Protein AF-A0A7M3MM07-F1 (afdb_monomer)

Secondary structure (DSSP, 8-state):
-TT-SS--HHHHIIIIIIIHHHHHHTT-----PPP-TT-HHHHHHHHHHHHHHHTTPPPP--SSS-PPPSS--TTTTPPTTPPPPPP-SSS---PPPP-

Sequence (99 aa):
PIGFISDHMEVIYDLDVEAVDTAKGLELPFGRAATVGTDPRFVAMIRELVLERAADAPARSLGTRGPNHDACPIDCCFTPGQELREVVAAAPAQRRPSA

Mean predicted aligned error: 7.71 Å

Foldseek 3Di:
DVVDQADDDVNCCVQVPVVVVVCVVVVHDDDDDHHNHVPVVVVVVVVVVVVCVVVVHQDDDDDDPGDDDPAAAQCRPDDPPDDRDDGPDPDDHDHPPDD

Radius of gyration: 19.36 Å; Cα contacts (8 Å, |Δi|>4): 64; chains: 1; bounding box: 40×31×50 Å

pLDDT: mean 86.46, std 13.38, range [52.44, 98.56]

Structure (mmCIF, N/CA/C/O backbone):
data_AF-A0A7M3MM07-F1
#
_entry.id   AF-A0A7M3MM07-F1
#
loop_
_atom_site.group_PDB
_atom_site.id
_atom_site.type_symbol
_atom_site.label_atom_id
_atom_site.label_alt_id
_atom_site.label_comp_id
_atom_site.label_asym_id
_atom_site.label_entity_id
_atom_site.label_seq_id
_atom_site.pdbx_PDB_ins_code
_atom_site.Cartn_x
_atom_site.Cartn_y
_atom_site.Cartn_z
_atom_site.occupancy
_atom_site.B_iso_or_equiv
_atom_site.auth_seq_id
_atom_site.auth_comp_id
_atom_site.auth_asym_id
_atom_site.auth_atom_id
_atom_site.pdbx_PDB_model_num
ATOM 1 N N . PRO A 1 1 ? -4.376 0.043 5.321 1.00 91.06 1 PRO A N 1
ATOM 2 C CA . PRO A 1 1 ? -3.032 -0.553 5.091 1.00 91.06 1 PRO A CA 1
ATOM 3 C C . PRO A 1 1 ? -2.618 -0.483 3.604 1.00 91.06 1 PRO A C 1
ATOM 5 O O . PRO A 1 1 ? -2.494 -1.501 2.941 1.00 91.06 1 PRO A O 1
ATOM 8 N N . ILE A 1 2 ? -2.417 0.726 3.058 1.00 88.94 2 ILE A N 1
ATOM 9 C CA . ILE A 1 2 ? -2.180 0.913 1.609 1.00 88.94 2 ILE A CA 1
ATOM 10 C C . ILE A 1 2 ? -0.834 0.348 1.117 1.00 88.94 2 ILE A C 1
ATOM 12 O O . ILE A 1 2 ? -0.706 0.007 -0.051 1.00 88.94 2 ILE A O 1
ATOM 16 N N . GLY A 1 3 ? 0.157 0.225 2.005 1.00 90.88 3 GLY A N 1
ATOM 17 C CA . GLY A 1 3 ? 1.481 -0.321 1.681 1.00 90.88 3 GLY A CA 1
ATOM 18 C C . GLY A 1 3 ? 1.562 -1.849 1.679 1.00 90.88 3 GLY A C 1
ATOM 19 O O . GLY A 1 3 ? 2.612 -2.389 1.351 1.00 90.88 3 GLY A O 1
ATOM 20 N N . PHE A 1 4 ? 0.480 -2.547 2.036 1.00 93.69 4 PHE A N 1
ATOM 21 C CA . PHE A 1 4 ? 0.469 -4.000 2.172 1.00 93.69 4 PHE A CA 1
ATOM 22 C C . PHE A 1 4 ? -0.688 -4.618 1.397 1.00 93.69 4 PHE A C 1
ATOM 24 O O . PHE A 1 4 ? -1.823 -4.147 1.452 1.00 93.69 4 PHE A O 1
ATOM 31 N N . ILE A 1 5 ? -0.394 -5.709 0.691 1.00 95.31 5 ILE A N 1
ATOM 32 C CA . ILE A 1 5 ? -1.384 -6.404 -0.137 1.00 95.31 5 ILE A CA 1
ATOM 33 C C . ILE A 1 5 ? -2.172 -7.465 0.635 1.00 95.31 5 ILE A C 1
ATOM 35 O O . ILE A 1 5 ? -3.272 -7.817 0.226 1.00 95.31 5 ILE A O 1
ATOM 39 N N . SER A 1 6 ? -1.639 -7.954 1.752 1.00 95.19 6 SER A N 1
ATOM 40 C CA . SER A 1 6 ? -2.219 -9.036 2.546 1.00 95.19 6 SER A CA 1
ATOM 41 C C . SER A 1 6 ? -2.151 -8.727 4.033 1.00 95.19 6 SER A C 1
ATOM 43 O O . SER A 1 6 ? -1.178 -8.136 4.511 1.00 95.19 6 SER A O 1
ATOM 45 N N . ASP A 1 7 ? -3.154 -9.192 4.772 1.00 95.25 7 ASP A N 1
ATOM 46 C CA . ASP A 1 7 ? -3.109 -9.217 6.227 1.00 95.25 7 ASP A CA 1
ATOM 47 C C . ASP A 1 7 ? -2.033 -10.228 6.658 1.00 95.25 7 ASP A C 1
ATOM 49 O O . ASP A 1 7 ? -1.989 -11.373 6.205 1.00 95.25 7 ASP A O 1
ATOM 53 N N . HIS A 1 8 ? -1.119 -9.769 7.500 1.00 93.81 8 HIS A N 1
ATOM 54 C CA . HIS A 1 8 ? -0.070 -10.568 8.123 1.00 93.81 8 HIS A CA 1
ATOM 55 C C . HIS A 1 8 ? 0.150 -10.035 9.536 1.00 93.81 8 HIS A C 1
ATOM 57 O O . HIS A 1 8 ? -0.480 -9.055 9.935 1.00 93.81 8 HIS A O 1
ATOM 63 N N . MET A 1 9 ? 1.017 -10.708 10.294 1.00 96.12 9 MET A N 1
ATOM 64 C CA . MET A 1 9 ? 1.167 -10.466 11.727 1.00 96.12 9 MET A CA 1
ATOM 65 C C . MET A 1 9 ? 1.381 -8.984 12.066 1.00 96.12 9 MET A C 1
ATOM 67 O O . MET A 1 9 ? 0.673 -8.485 12.928 1.00 96.12 9 MET A O 1
ATOM 71 N N . GLU A 1 10 ? 2.255 -8.276 11.343 1.00 93.31 10 GLU A N 1
ATOM 72 C CA . GLU A 1 10 ? 2.535 -6.848 11.577 1.00 93.31 10 GLU A CA 1
ATOM 73 C C . GLU A 1 10 ? 1.293 -5.979 11.333 1.00 93.31 10 GLU A C 1
ATOM 75 O O . GLU A 1 10 ? 0.872 -5.234 12.207 1.00 93.31 10 GLU A O 1
ATOM 80 N N . VAL A 1 11 ? 0.612 -6.146 10.192 1.00 94.38 11 VAL A N 1
ATOM 81 C CA . VAL A 1 11 ? -0.607 -5.374 9.881 1.00 94.38 11 VAL A CA 1
ATOM 82 C C . VAL A 1 11 ? -1.723 -5.613 10.896 1.00 94.38 11 VAL A C 1
ATOM 84 O O . VAL A 1 11 ? -2.403 -4.664 11.282 1.00 94.38 11 VAL A O 1
ATOM 87 N N . ILE A 1 12 ? -1.941 -6.866 11.302 1.00 95.81 12 ILE A N 1
ATOM 88 C CA . ILE A 1 12 ? -2.989 -7.209 12.270 1.00 95.81 12 ILE A CA 1
ATOM 89 C C . ILE A 1 12 ? -2.628 -6.672 13.651 1.00 95.81 12 ILE A C 1
ATOM 91 O O . ILE A 1 12 ? -3.479 -6.096 14.320 1.00 95.81 12 ILE A O 1
ATOM 95 N N . TYR A 1 13 ? -1.384 -6.842 14.088 1.00 96.81 13 TYR A N 1
ATOM 96 C CA . TYR A 1 13 ? -0.982 -6.392 15.411 1.00 96.81 13 TYR A CA 1
ATOM 97 C C . TYR A 1 13 ? -1.026 -4.861 15.514 1.00 96.81 13 TYR A C 1
ATOM 99 O O . TYR A 1 13 ? -1.736 -4.326 16.366 1.00 96.81 13 TYR A O 1
ATOM 107 N N . ASP A 1 14 ? -0.389 -4.154 14.581 1.00 96.44 14 ASP A N 1
ATOM 108 C CA . ASP A 1 14 ? -0.326 -2.691 14.603 1.00 96.44 14 ASP A CA 1
ATOM 109 C C . ASP A 1 14 ? -1.725 -2.059 14.504 1.00 96.44 14 ASP A C 1
ATOM 111 O O . ASP A 1 14 ? -2.023 -1.070 15.175 1.00 96.44 14 ASP A O 1
ATOM 115 N N . LEU A 1 15 ? -2.611 -2.613 13.661 1.00 96.62 15 LEU A N 1
ATOM 116 C CA . LEU A 1 15 ? -3.904 -1.985 13.369 1.00 96.62 15 LEU A CA 1
ATOM 117 C C . LEU A 1 15 ? -5.070 -2.542 14.181 1.00 96.62 15 LEU A C 1
ATOM 119 O O . LEU A 1 15 ? -5.905 -1.755 14.616 1.00 96.62 15 LEU A O 1
ATOM 123 N N . ASP A 1 16 ? -5.166 -3.859 14.353 1.00 96.69 16 ASP A N 1
ATOM 124 C CA . ASP A 1 16 ? -6.311 -4.503 15.010 1.00 96.69 16 ASP A CA 1
ATOM 125 C C . ASP A 1 16 ? -6.085 -4.718 16.520 1.00 96.69 16 ASP A C 1
ATOM 127 O O . ASP A 1 16 ? -7.047 -5.009 17.236 1.00 96.69 16 ASP A O 1
ATOM 131 N N . VAL A 1 17 ? -4.853 -4.528 17.018 1.00 97.12 17 VAL A N 1
ATOM 132 C CA . VAL A 1 17 ? -4.530 -4.531 18.455 1.00 97.12 17 VAL A CA 1
ATOM 133 C C . VAL A 1 17 ? -4.117 -3.133 18.914 1.00 97.12 17 VAL A C 1
ATOM 135 O O . VAL A 1 17 ? -4.893 -2.466 19.597 1.00 97.12 17 VAL A O 1
ATOM 138 N N . GLU A 1 18 ? -2.942 -2.644 18.510 1.00 98.25 18 GLU A N 1
ATOM 139 C CA . GLU A 1 18 ? -2.372 -1.416 19.089 1.00 98.25 18 GLU A CA 1
ATOM 140 C C . GLU A 1 18 ? -3.181 -0.158 18.745 1.00 98.25 18 GLU A C 1
ATOM 142 O O . GLU A 1 18 ? -3.541 0.624 19.635 1.00 98.25 18 GLU A O 1
ATOM 147 N N . ALA A 1 19 ? -3.515 0.044 17.467 1.00 97.56 19 ALA A N 1
ATOM 148 C CA . ALA A 1 19 ? -4.290 1.210 17.048 1.00 97.56 19 ALA A CA 1
ATOM 149 C C . ALA A 1 19 ? -5.731 1.174 17.582 1.00 97.56 19 ALA A C 1
ATOM 151 O O . ALA A 1 19 ? -6.255 2.212 17.994 1.00 97.56 19 ALA A O 1
ATOM 152 N N . VAL A 1 20 ? -6.358 -0.008 17.619 1.00 98.00 20 VAL A N 1
ATOM 153 C CA . VAL A 1 20 ? -7.702 -0.191 18.189 1.00 98.00 20 VAL A CA 1
ATOM 154 C C . VAL A 1 20 ? -7.713 0.155 19.675 1.00 98.00 20 VAL A C 1
ATOM 156 O O . VAL A 1 20 ? -8.584 0.907 20.118 1.00 98.00 20 VAL A O 1
ATOM 159 N N . ASP A 1 21 ? -6.763 -0.365 20.449 1.00 98.44 21 ASP A N 1
ATOM 160 C CA . ASP A 1 21 ? -6.723 -0.125 21.892 1.00 98.44 21 ASP A CA 1
ATOM 161 C C . ASP A 1 21 ? -6.375 1.333 22.213 1.00 98.44 21 ASP A C 1
ATOM 163 O O . ASP A 1 21 ? -6.981 1.929 23.109 1.00 98.44 21 ASP A O 1
ATOM 167 N N . THR A 1 22 ? -5.513 1.957 21.407 1.00 98.56 22 THR A N 1
ATOM 168 C CA . THR A 1 22 ? -5.235 3.398 21.492 1.00 98.56 22 THR A CA 1
ATOM 169 C C . THR A 1 22 ? -6.488 4.230 21.208 1.00 98.56 22 THR A C 1
ATOM 171 O O . THR A 1 22 ? -6.811 5.142 21.970 1.00 98.56 22 THR A O 1
ATOM 174 N N . ALA A 1 23 ? -7.233 3.914 20.144 1.00 98.50 23 ALA A N 1
ATOM 175 C CA . ALA A 1 23 ? -8.446 4.649 19.790 1.00 98.50 23 ALA A CA 1
ATOM 176 C C . ALA A 1 23 ? -9.534 4.508 20.865 1.00 98.50 23 ALA A C 1
ATOM 178 O O . ALA A 1 23 ? -10.159 5.504 21.226 1.00 98.50 23 ALA A O 1
ATOM 179 N N . LYS A 1 24 ? -9.708 3.305 21.432 1.00 98.12 24 LYS A N 1
ATOM 180 C CA . LYS A 1 24 ? -10.619 3.071 22.565 1.00 98.12 24 LYS A CA 1
ATOM 181 C C . LYS A 1 24 ? -10.235 3.904 23.785 1.00 98.12 24 LYS A C 1
ATOM 183 O O . LYS A 1 24 ? -11.109 4.527 24.376 1.00 98.12 24 LYS A O 1
ATOM 188 N N . GLY A 1 25 ? -8.950 3.933 24.148 1.00 98.44 25 GLY A N 1
ATOM 189 C CA . GLY A 1 25 ? -8.463 4.716 25.289 1.00 98.44 25 GLY A CA 1
ATOM 190 C C . GLY A 1 25 ? -8.671 6.227 25.134 1.00 98.44 25 GLY A C 1
ATOM 191 O O . GLY A 1 25 ? -8.766 6.934 26.132 1.00 98.44 25 GLY A O 1
ATOM 192 N N . LEU A 1 26 ? -8.772 6.710 23.892 1.00 98.56 26 LEU A N 1
ATOM 193 C CA . LEU A 1 26 ? -9.034 8.110 23.547 1.00 98.56 26 LEU A CA 1
ATOM 194 C C . LEU A 1 26 ? -10.501 8.391 23.177 1.00 98.56 26 LEU A C 1
ATOM 196 O O . LEU A 1 26 ? -10.810 9.507 22.766 1.00 98.56 26 LEU A O 1
ATOM 200 N N . GLU A 1 27 ? -11.388 7.395 23.279 1.00 98.31 27 GLU A N 1
ATOM 201 C CA . GLU A 1 27 ? -12.804 7.486 22.888 1.00 98.31 27 GLU A CA 1
ATOM 202 C C . GLU A 1 27 ? -13.018 7.927 21.422 1.00 98.31 27 GLU A C 1
ATOM 204 O O . GLU A 1 27 ? -14.009 8.573 21.074 1.00 98.31 27 GLU A O 1
ATOM 209 N N . LEU A 1 28 ? -12.089 7.560 20.532 1.00 98.50 28 LEU A N 1
ATOM 210 C CA . LEU A 1 28 ? -12.147 7.878 19.106 1.00 98.50 28 LEU A CA 1
ATOM 211 C C . LEU A 1 28 ? -12.799 6.741 18.301 1.00 98.50 28 LEU A C 1
ATOM 213 O O . LEU A 1 28 ? -12.480 5.568 18.518 1.00 98.50 28 LEU A O 1
ATOM 217 N N . PRO A 1 29 ? -13.668 7.050 17.317 1.00 98.00 29 PRO A N 1
ATOM 218 C CA . PRO A 1 29 ? -14.172 6.040 16.397 1.00 98.00 29 PRO A CA 1
ATOM 219 C C . PRO A 1 29 ? -13.030 5.499 15.532 1.00 98.00 29 PRO A C 1
ATOM 221 O O . PRO A 1 29 ? -12.226 6.258 14.990 1.00 98.00 29 PRO A O 1
ATOM 224 N N . PHE A 1 30 ? -12.993 4.180 15.361 1.00 97.75 30 PHE A N 1
ATOM 225 C CA . PHE A 1 30 ? -11.967 3.499 14.579 1.00 97.75 30 PHE A CA 1
ATOM 226 C C . PHE A 1 30 ? -12.596 2.594 13.522 1.00 97.75 30 PHE A C 1
ATOM 228 O O . PHE A 1 30 ? -13.542 1.856 13.795 1.00 97.75 30 PHE A O 1
ATOM 235 N N . GLY A 1 31 ? -12.041 2.633 12.312 1.00 96.25 31 GLY A N 1
ATOM 236 C CA . GLY A 1 31 ? -12.399 1.733 11.225 1.00 96.25 31 GLY A CA 1
ATOM 237 C C . GLY A 1 31 ? -11.168 1.391 10.399 1.00 96.25 31 GLY A C 1
ATOM 238 O O . GLY A 1 31 ? -10.424 2.281 9.981 1.00 96.25 31 GLY A O 1
ATOM 239 N N . ARG A 1 32 ? -10.965 0.099 10.139 1.00 95.19 32 ARG A N 1
ATOM 240 C CA . ARG A 1 32 ? -9.876 -0.394 9.295 1.00 95.19 32 ARG A CA 1
ATOM 241 C C . ARG A 1 32 ? -10.413 -0.824 7.934 1.00 95.19 32 ARG A C 1
ATOM 243 O O . ARG A 1 32 ? -11.349 -1.611 7.843 1.00 95.19 32 ARG A O 1
ATOM 250 N N . ALA A 1 33 ? -9.773 -0.352 6.866 1.00 95.50 33 ALA A N 1
ATOM 251 C CA . ALA A 1 33 ? -9.955 -0.931 5.539 1.00 95.50 33 ALA A CA 1
ATOM 252 C C . ALA A 1 33 ? -9.227 -2.284 5.439 1.00 95.50 33 ALA A C 1
ATOM 254 O O . ALA A 1 33 ? -8.064 -2.392 5.844 1.00 95.50 33 ALA A O 1
ATOM 255 N N . ALA A 1 34 ? -9.885 -3.289 4.858 1.00 94.06 34 ALA A N 1
ATOM 256 C CA . ALA A 1 34 ? -9.254 -4.570 4.549 1.00 94.06 34 ALA A CA 1
ATOM 257 C C . ALA A 1 34 ? -8.066 -4.386 3.587 1.00 94.06 34 ALA A C 1
ATOM 259 O O . ALA A 1 34 ? -8.037 -3.446 2.784 1.00 94.06 34 ALA A O 1
ATOM 260 N N . THR A 1 35 ? -7.081 -5.283 3.661 1.00 95.88 35 THR A N 1
ATOM 261 C CA . THR A 1 35 ? -6.089 -5.413 2.587 1.00 95.88 35 THR A CA 1
ATOM 262 C C . THR A 1 35 ? -6.751 -5.953 1.318 1.00 95.88 35 THR A C 1
ATOM 264 O O . THR A 1 35 ? -7.847 -6.513 1.354 1.00 95.88 35 THR A O 1
ATOM 267 N N . VAL A 1 36 ? -6.106 -5.747 0.169 1.00 96.19 36 VAL A N 1
ATOM 268 C CA . VAL A 1 36 ? -6.687 -6.113 -1.133 1.00 96.19 36 VAL A CA 1
ATOM 269 C C . VAL A 1 36 ? -6.761 -7.629 -1.352 1.00 96.19 36 VAL A C 1
ATOM 271 O O . VAL A 1 36 ? -7.634 -8.108 -2.076 1.00 96.19 36 VAL A O 1
ATOM 274 N N . GLY A 1 37 ? -5.862 -8.391 -0.722 1.00 93.88 37 GLY A N 1
ATOM 275 C CA . GLY A 1 37 ? -5.781 -9.840 -0.848 1.00 93.88 37 GLY A CA 1
ATOM 276 C C . GLY A 1 37 ? -5.684 -10.277 -2.310 1.00 93.88 37 GLY A C 1
ATOM 277 O O . GLY A 1 37 ? -4.824 -9.819 -3.061 1.00 93.88 37 GLY A O 1
ATOM 278 N N . THR A 1 38 ? -6.589 -11.165 -2.713 1.00 96.00 38 THR A N 1
ATOM 279 C CA . THR A 1 38 ? -6.668 -11.730 -4.068 1.00 96.00 38 THR A CA 1
ATOM 280 C C . THR A 1 38 ? -7.855 -11.193 -4.873 1.00 96.00 38 THR A C 1
ATOM 282 O O . THR A 1 38 ? -8.372 -11.903 -5.738 1.00 96.00 38 THR A O 1
ATOM 285 N N . ASP A 1 39 ? -8.304 -9.955 -4.618 1.00 97.38 39 ASP A N 1
ATOM 286 C CA . ASP A 1 39 ? -9.375 -9.334 -5.414 1.00 97.38 39 ASP A CA 1
ATOM 287 C C . ASP A 1 39 ? -9.066 -9.467 -6.924 1.00 97.38 39 ASP A C 1
ATOM 289 O O . ASP A 1 39 ? -7.984 -9.061 -7.370 1.00 97.38 39 ASP A O 1
ATOM 293 N N . PRO A 1 40 ? -9.988 -10.020 -7.739 1.00 98.00 40 PRO A N 1
ATOM 294 C CA . PRO A 1 40 ? -9.733 -10.280 -9.155 1.00 98.00 40 PRO A CA 1
ATOM 295 C C . PRO A 1 40 ? -9.295 -9.046 -9.947 1.00 98.00 40 PRO A C 1
ATOM 297 O O . PRO A 1 40 ? -8.509 -9.166 -10.887 1.00 98.00 40 PRO A O 1
ATOM 300 N N . ARG A 1 41 ? -9.762 -7.851 -9.564 1.00 97.06 41 ARG A N 1
ATOM 301 C CA . ARG A 1 41 ? -9.385 -6.592 -10.224 1.00 97.06 41 ARG A CA 1
ATOM 302 C C . ARG A 1 41 ? -7.931 -6.235 -9.937 1.00 9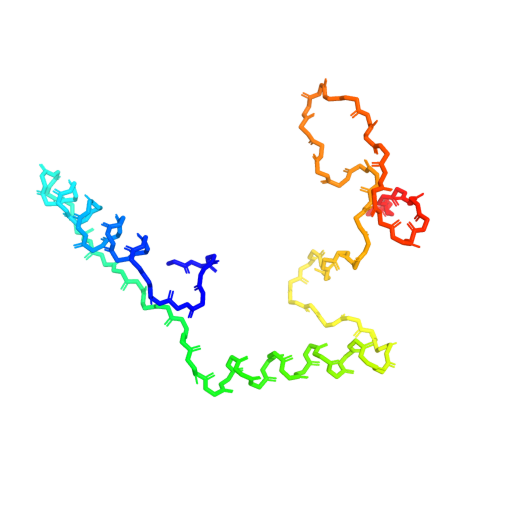7.06 41 ARG A C 1
ATOM 304 O O . ARG A 1 41 ? -7.241 -5.738 -10.820 1.00 97.06 41 ARG A O 1
ATOM 311 N N . PHE A 1 42 ? -7.458 -6.513 -8.724 1.00 95.75 42 PHE A N 1
ATOM 312 C CA . PHE A 1 42 ? -6.066 -6.288 -8.344 1.00 95.75 42 PHE A CA 1
ATOM 313 C C . PHE A 1 42 ? -5.127 -7.265 -9.056 1.00 95.75 42 PHE A C 1
ATOM 315 O O . PHE A 1 42 ? -4.113 -6.850 -9.612 1.00 95.75 42 PHE A O 1
ATOM 322 N N . VAL A 1 43 ? -5.505 -8.545 -9.129 1.00 97.56 43 VAL A N 1
ATOM 323 C CA . VAL A 1 43 ? -4.745 -9.559 -9.880 1.00 97.56 43 VAL A CA 1
ATOM 324 C C . VAL A 1 43 ? -4.688 -9.215 -11.373 1.00 97.56 43 VAL A C 1
ATOM 326 O O . VAL A 1 43 ? -3.620 -9.292 -11.983 1.00 97.56 43 VAL A O 1
ATOM 329 N N . ALA A 1 44 ? -5.812 -8.792 -11.961 1.00 97.75 44 ALA A N 1
ATOM 330 C CA . ALA A 1 44 ? -5.857 -8.335 -13.348 1.00 97.75 44 ALA A CA 1
ATOM 331 C C . ALA A 1 44 ? -4.932 -7.130 -13.580 1.00 97.75 44 ALA A C 1
ATOM 333 O O . ALA A 1 44 ? -4.161 -7.135 -14.536 1.00 97.75 44 ALA A O 1
ATOM 334 N N . MET A 1 45 ? -4.938 -6.154 -12.668 1.00 95.62 45 MET A N 1
ATOM 335 C CA . MET A 1 45 ? -4.048 -4.993 -12.727 1.00 95.62 45 MET A CA 1
ATOM 336 C C . MET A 1 45 ? -2.566 -5.398 -12.675 1.00 95.62 45 MET A C 1
ATOM 338 O O . MET A 1 45 ? -1.789 -4.939 -13.508 1.00 95.62 45 MET A O 1
ATOM 342 N N . ILE A 1 46 ? -2.168 -6.320 -11.787 1.00 95.69 46 ILE A N 1
ATOM 343 C CA . ILE A 1 46 ? -0.783 -6.829 -11.755 1.00 95.69 46 ILE A CA 1
ATOM 344 C C . ILE A 1 46 ? -0.408 -7.475 -13.094 1.00 95.69 46 ILE A C 1
ATOM 346 O O . ILE A 1 46 ? 0.666 -7.208 -13.632 1.00 95.69 46 ILE A O 1
ATOM 350 N N . ARG A 1 47 ? -1.292 -8.305 -13.663 1.00 97.31 47 ARG A N 1
ATOM 351 C CA . ARG A 1 47 ? -1.069 -8.905 -14.987 1.00 97.31 47 ARG A CA 1
ATOM 352 C C . ARG A 1 47 ? -0.878 -7.831 -16.061 1.00 97.31 47 ARG A C 1
ATOM 354 O O . ARG A 1 47 ? -0.011 -7.989 -16.917 1.00 97.31 47 ARG A O 1
ATOM 361 N N . GLU A 1 48 ? -1.685 -6.774 -16.040 1.00 95.81 48 GLU A N 1
ATOM 362 C CA . GLU A 1 48 ? -1.563 -5.655 -16.979 1.00 95.81 48 GLU A CA 1
ATOM 363 C C . GLU A 1 48 ? -0.206 -4.951 -16.854 1.00 95.81 48 GLU A C 1
ATOM 365 O O . GLU A 1 48 ? 0.425 -4.726 -17.882 1.00 95.81 48 GLU A O 1
ATOM 370 N N . LEU A 1 49 ? 0.289 -4.702 -15.634 1.00 93.75 49 LEU A N 1
ATOM 371 C CA . LEU A 1 49 ? 1.626 -4.129 -15.412 1.00 93.75 49 LEU A CA 1
ATOM 372 C C . LEU A 1 49 ? 2.745 -5.022 -15.971 1.00 93.75 49 LEU A C 1
ATOM 374 O O . LEU A 1 49 ? 3.681 -4.537 -16.603 1.00 93.75 49 LEU A O 1
ATOM 378 N N . VAL A 1 50 ? 2.647 -6.341 -15.774 1.00 95.06 50 VAL A N 1
ATOM 379 C CA . VAL A 1 50 ? 3.638 -7.291 -16.310 1.00 95.06 50 VAL A CA 1
ATOM 380 C C . VAL A 1 50 ? 3.646 -7.275 -17.839 1.00 95.06 50 VAL A C 1
ATOM 382 O O . VAL A 1 50 ? 4.715 -7.273 -18.446 1.00 95.06 50 VAL A O 1
ATOM 385 N N . LEU A 1 51 ? 2.470 -7.253 -18.471 1.00 96.50 51 LEU A N 1
ATOM 386 C CA . LEU A 1 51 ? 2.362 -7.201 -19.930 1.00 96.50 51 LEU A CA 1
ATOM 387 C C . LEU A 1 51 ? 2.846 -5.869 -20.503 1.00 96.50 51 LEU A C 1
ATOM 389 O O . LEU A 1 51 ? 3.531 -5.876 -21.522 1.00 96.50 51 LEU A O 1
ATOM 393 N N . GLU A 1 52 ? 2.518 -4.756 -19.845 1.00 93.94 52 GLU A N 1
ATOM 394 C CA . GLU A 1 52 ? 3.016 -3.423 -20.195 1.00 93.94 52 GLU A CA 1
ATOM 395 C C . GLU A 1 52 ? 4.547 -3.424 -20.241 1.00 93.94 52 GLU A C 1
ATOM 397 O O . GLU A 1 52 ? 5.140 -3.039 -21.249 1.00 93.94 52 GLU A O 1
ATOM 402 N N . ARG A 1 53 ? 5.184 -3.978 -19.203 1.00 91.31 53 ARG A N 1
ATOM 403 C CA . ARG A 1 53 ? 6.643 -4.054 -19.110 1.00 91.31 53 ARG A CA 1
ATOM 404 C C . ARG A 1 53 ? 7.271 -5.023 -20.107 1.00 91.31 53 ARG A C 1
ATOM 406 O O . ARG A 1 53 ? 8.326 -4.730 -20.658 1.00 91.31 53 ARG A O 1
ATOM 413 N N . ALA A 1 54 ? 6.649 -6.179 -20.332 1.00 94.88 54 ALA A N 1
ATOM 414 C CA . ALA A 1 54 ? 7.152 -7.186 -21.267 1.00 94.88 54 ALA A CA 1
ATOM 415 C C . ALA A 1 54 ? 7.089 -6.721 -22.731 1.00 94.88 54 ALA A C 1
ATOM 417 O O . ALA A 1 54 ? 7.901 -7.157 -23.544 1.00 94.88 54 ALA A O 1
ATOM 418 N N . ALA A 1 55 ? 6.128 -5.858 -23.060 1.00 95.62 55 ALA A N 1
ATOM 419 C CA . ALA A 1 55 ? 5.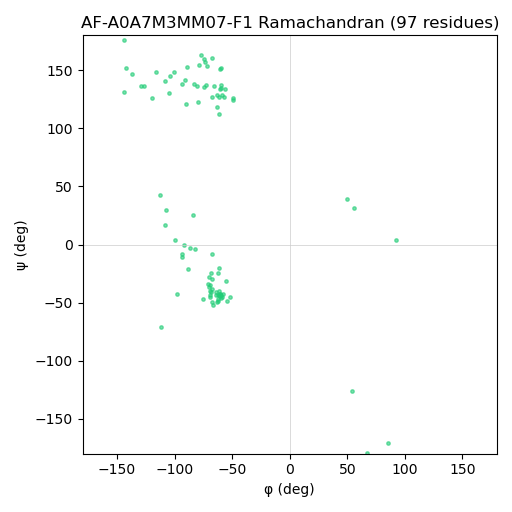942 -5.308 -24.398 1.00 95.62 55 ALA A CA 1
ATOM 420 C C . ALA A 1 55 ? 6.683 -3.978 -24.633 1.00 95.62 55 ALA A C 1
ATOM 422 O O . ALA A 1 55 ? 6.556 -3.431 -25.726 1.00 95.62 55 ALA A O 1
ATOM 423 N N . ASP A 1 56 ? 7.406 -3.454 -23.632 1.00 91.31 56 ASP A N 1
ATOM 424 C CA . ASP A 1 56 ? 7.981 -2.097 -23.642 1.0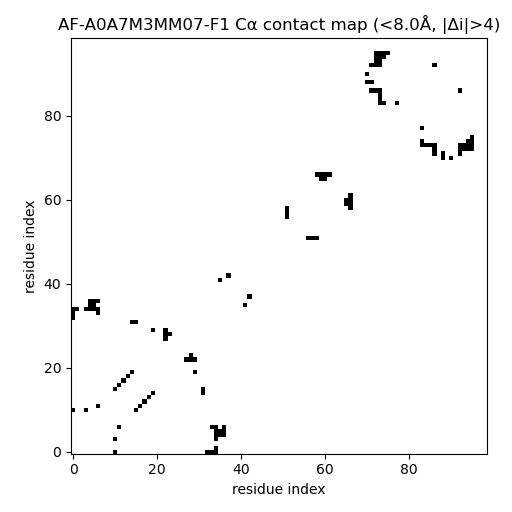0 91.31 56 ASP A CA 1
ATOM 425 C C . ASP A 1 56 ? 6.934 -1.026 -24.022 1.00 91.31 56 ASP A C 1
ATOM 427 O O . ASP A 1 56 ? 7.170 -0.107 -24.807 1.00 91.31 56 ASP A O 1
ATOM 431 N N . ALA A 1 57 ? 5.707 -1.204 -23.521 1.00 91.88 57 ALA A N 1
ATOM 432 C CA . ALA A 1 57 ? 4.589 -0.328 -23.838 1.00 91.88 57 ALA A CA 1
ATOM 433 C C . ALA A 1 57 ? 4.656 0.978 -23.021 1.00 91.88 57 ALA A C 1
ATOM 435 O O . ALA A 1 57 ? 5.190 0.988 -21.911 1.00 91.88 57 ALA A O 1
ATOM 436 N N . PRO A 1 58 ? 4.068 2.086 -23.517 1.00 89.50 58 PRO A N 1
ATOM 437 C CA . PRO A 1 58 ? 3.984 3.325 -22.752 1.00 89.50 58 PRO A CA 1
ATOM 438 C C . PRO A 1 58 ? 3.280 3.116 -21.408 1.00 89.50 58 PRO A C 1
ATOM 440 O O . PRO A 1 58 ? 2.150 2.622 -21.368 1.00 89.50 58 PRO A O 1
ATOM 443 N N . ALA A 1 59 ? 3.936 3.536 -20.325 1.00 89.81 59 ALA A N 1
ATOM 444 C CA . ALA A 1 59 ? 3.446 3.308 -18.975 1.00 89.81 59 ALA A CA 1
ATOM 445 C C . ALA A 1 59 ? 2.111 4.016 -18.707 1.00 89.81 59 ALA A C 1
ATOM 447 O O . ALA A 1 59 ? 1.962 5.228 -18.920 1.00 89.81 59 ALA A O 1
ATOM 448 N N . ARG A 1 60 ? 1.129 3.260 -18.209 1.00 89.31 60 ARG A N 1
ATOM 449 C CA . ARG A 1 60 ? -0.186 3.796 -17.843 1.00 89.31 60 ARG A CA 1
ATOM 450 C C . ARG A 1 60 ? -0.120 4.456 -16.469 1.00 89.31 60 ARG A C 1
ATOM 452 O O . ARG A 1 60 ? 0.414 3.908 -15.511 1.00 89.31 60 ARG A O 1
ATOM 459 N N . SER A 1 61 ? -0.737 5.627 -16.340 1.00 90.62 61 SER A N 1
ATOM 460 C CA . SER A 1 61 ? -0.824 6.345 -15.065 1.00 90.62 61 SER A CA 1
ATOM 461 C C . SER A 1 61 ? -2.168 7.031 -14.890 1.00 90.62 61 SER A C 1
ATOM 463 O O . SER A 1 61 ? -2.788 7.451 -15.866 1.00 90.62 61 SER A O 1
ATOM 465 N N . LEU A 1 62 ? -2.586 7.194 -13.636 1.00 88.38 62 LEU A N 1
ATOM 466 C CA . LEU A 1 62 ? -3.750 7.992 -13.265 1.00 88.38 62 LEU A CA 1
ATOM 467 C C . LEU A 1 62 ? -3.298 9.287 -12.577 1.00 88.38 62 LEU A C 1
ATOM 469 O O . LEU A 1 62 ? -2.386 9.279 -11.752 1.00 88.38 62 LEU A O 1
ATOM 473 N N . GLY A 1 63 ? -3.973 10.395 -12.885 1.00 90.06 63 GLY A N 1
ATOM 474 C CA . GLY A 1 63 ? -3.650 11.722 -12.351 1.00 90.06 63 GLY A CA 1
ATOM 475 C C . GLY A 1 63 ? -2.571 12.462 -13.150 1.00 90.06 63 GLY A C 1
ATOM 476 O O . GLY A 1 63 ? -2.195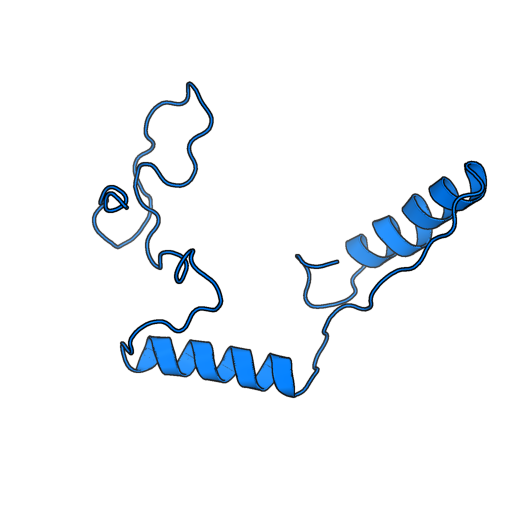 12.061 -14.245 1.00 90.06 63 GLY A O 1
ATOM 477 N N . THR A 1 64 ? -2.091 13.583 -12.609 1.00 91.75 64 THR A N 1
ATOM 478 C CA . THR A 1 64 ? -1.197 14.523 -13.314 1.00 91.75 64 THR A CA 1
ATOM 479 C C . THR A 1 64 ? 0.293 14.276 -13.088 1.00 91.75 64 THR A C 1
ATOM 481 O O . THR A 1 64 ? 1.117 14.923 -13.722 1.00 91.75 64 THR A O 1
ATOM 484 N N . ARG A 1 65 ? 0.659 13.372 -12.171 1.00 85.25 65 ARG A N 1
ATOM 485 C CA . ARG A 1 65 ? 2.061 13.122 -11.789 1.00 85.25 65 ARG A CA 1
ATOM 486 C C . ARG A 1 65 ? 2.781 12.100 -12.675 1.00 85.25 65 ARG A C 1
ATOM 488 O O . ARG A 1 65 ? 3.972 11.896 -12.481 1.00 85.25 65 ARG A O 1
ATOM 495 N N . GLY A 1 66 ? 2.079 11.497 -13.635 1.00 88.75 66 GLY A N 1
ATOM 496 C CA . GLY A 1 66 ? 2.633 10.456 -14.497 1.00 88.75 66 GLY A CA 1
ATOM 497 C C . GLY A 1 66 ? 2.966 9.153 -13.753 1.00 88.75 66 GLY A C 1
ATOM 498 O O . GLY A 1 66 ? 2.700 9.030 -12.552 1.00 88.75 66 GLY A O 1
ATOM 499 N N . PRO A 1 67 ? 3.500 8.151 -14.471 1.00 88.06 67 PRO A N 1
ATOM 500 C CA . PRO A 1 67 ? 3.979 6.906 -13.883 1.00 88.06 67 PRO A CA 1
ATOM 501 C C . PRO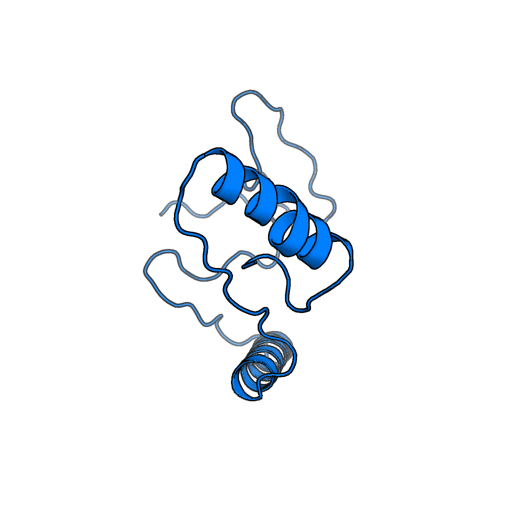 A 1 67 ? 5.305 7.126 -13.141 1.00 88.06 67 PRO A C 1
ATOM 503 O O . PRO A 1 67 ? 6.045 8.070 -13.419 1.00 88.06 67 PRO A O 1
ATOM 506 N N . ASN A 1 68 ? 5.610 6.244 -12.189 1.00 83.69 68 ASN A N 1
ATOM 507 C CA . ASN A 1 68 ? 6.891 6.284 -11.487 1.00 83.69 68 ASN A CA 1
ATOM 508 C C . ASN A 1 68 ? 8.029 5.763 -12.387 1.00 83.69 68 ASN A C 1
ATOM 510 O O . ASN A 1 68 ? 7.785 5.057 -13.363 1.00 83.69 68 ASN A O 1
ATOM 514 N N . HIS A 1 69 ? 9.271 6.111 -12.059 1.00 80.81 69 HIS A N 1
ATOM 515 C CA . HIS A 1 69 ? 10.442 5.722 -12.842 1.00 80.81 69 HIS A CA 1
ATOM 516 C C . HIS A 1 69 ? 10.768 4.227 -12.674 1.00 80.81 69 HIS A C 1
ATOM 518 O O . HIS A 1 69 ? 10.799 3.725 -11.552 1.00 80.81 69 HIS A O 1
ATOM 524 N N . ASP A 1 70 ? 11.103 3.543 -13.773 1.00 79.75 70 ASP A N 1
ATOM 525 C CA . ASP A 1 70 ? 11.645 2.171 -13.759 1.00 79.75 70 ASP A CA 1
ATOM 526 C C . ASP A 1 70 ? 13.078 2.100 -13.212 1.00 79.75 70 ASP A C 1
ATOM 528 O O . ASP A 1 70 ? 13.481 1.124 -12.580 1.00 79.75 70 ASP A O 1
ATOM 532 N N . ALA A 1 71 ? 13.860 3.146 -13.479 1.00 78.00 71 ALA A N 1
ATOM 533 C CA . ALA A 1 71 ? 15.208 3.329 -12.973 1.00 78.00 71 ALA A CA 1
ATOM 534 C C . ALA A 1 71 ? 15.240 4.606 -12.142 1.00 78.00 71 ALA A C 1
ATOM 536 O O . ALA A 1 71 ? 14.847 5.665 -12.622 1.00 78.00 71 ALA A O 1
ATOM 537 N N . CYS A 1 72 ? 15.704 4.492 -10.900 1.00 76.62 72 CYS A N 1
ATOM 538 C CA . CYS A 1 72 ? 15.742 5.596 -9.951 1.00 76.62 72 CYS A CA 1
ATOM 539 C C . CYS A 1 72 ? 16.678 6.716 -10.449 1.00 76.62 72 CYS A C 1
ATOM 541 O O . CYS A 1 72 ? 17.881 6.471 -10.593 1.00 76.62 72 CYS A O 1
ATOM 543 N N . PRO A 1 73 ? 16.167 7.938 -10.690 1.00 76.94 73 PRO A N 1
ATOM 544 C CA . PRO A 1 73 ? 17.014 9.089 -10.980 1.00 76.94 73 PRO A CA 1
ATOM 545 C C . PRO A 1 73 ? 17.977 9.396 -9.828 1.00 76.94 73 PRO A C 1
ATOM 547 O O . PRO A 1 73 ? 17.645 9.183 -8.659 1.00 76.94 73 PRO A O 1
ATOM 550 N N . ILE A 1 74 ? 19.146 9.967 -10.133 1.00 75.50 74 ILE A N 1
ATOM 551 C CA . ILE A 1 74 ? 20.180 10.262 -9.115 1.00 75.50 74 ILE A CA 1
ATOM 552 C C . ILE A 1 74 ? 19.699 11.245 -8.029 1.00 75.50 74 ILE A C 1
ATOM 554 O O . ILE A 1 74 ? 20.237 11.290 -6.926 1.00 75.50 74 ILE A O 1
ATOM 558 N N . ASP A 1 75 ? 18.655 12.013 -8.329 1.00 76.38 75 ASP A N 1
ATOM 559 C CA . ASP A 1 75 ? 18.022 13.000 -7.460 1.00 76.38 75 ASP A CA 1
ATOM 560 C C . ASP A 1 75 ? 16.636 12.553 -6.945 1.00 76.38 75 ASP A C 1
ATOM 562 O O . ASP A 1 75 ? 15.844 13.382 -6.490 1.00 76.38 75 ASP A O 1
ATOM 566 N N . CYS A 1 76 ? 16.298 11.256 -7.018 1.00 76.88 76 CYS A N 1
ATOM 567 C CA . CYS A 1 76 ? 14.939 10.775 -6.744 1.00 76.88 76 CYS A CA 1
ATOM 568 C C . CYS A 1 76 ? 14.551 10.728 -5.256 1.00 76.88 76 CYS A C 1
ATOM 570 O O . CYS A 1 76 ? 13.475 11.192 -4.869 1.00 76.88 76 CYS A O 1
ATOM 572 N N . CYS A 1 77 ? 15.431 10.172 -4.424 1.00 75.00 77 CYS A N 1
ATOM 573 C CA . CYS A 1 77 ? 15.169 9.872 -3.011 1.00 75.00 77 CYS A CA 1
ATOM 574 C C . CYS A 1 77 ? 16.009 10.753 -2.082 1.00 75.00 77 CYS A C 1
ATOM 576 O O . CYS A 1 77 ? 16.614 10.270 -1.127 1.00 75.00 77 CYS A O 1
ATOM 578 N N . PHE A 1 78 ? 16.108 12.039 -2.411 1.00 74.69 78 PHE A N 1
ATOM 579 C CA . PHE A 1 78 ? 16.994 12.952 -1.711 1.00 74.69 78 PHE A CA 1
ATOM 580 C C . PHE A 1 78 ? 16.290 13.624 -0.530 1.00 74.69 78 PHE A C 1
ATOM 582 O O . PHE A 1 78 ? 15.303 14.340 -0.705 1.00 74.69 78 PHE A O 1
ATOM 589 N N . THR A 1 79 ? 16.831 13.432 0.670 1.00 74.44 79 THR A N 1
ATOM 590 C CA . THR A 1 79 ? 16.499 14.259 1.836 1.00 74.44 79 THR A CA 1
ATOM 591 C C . THR A 1 79 ? 17.348 15.534 1.785 1.00 74.44 79 T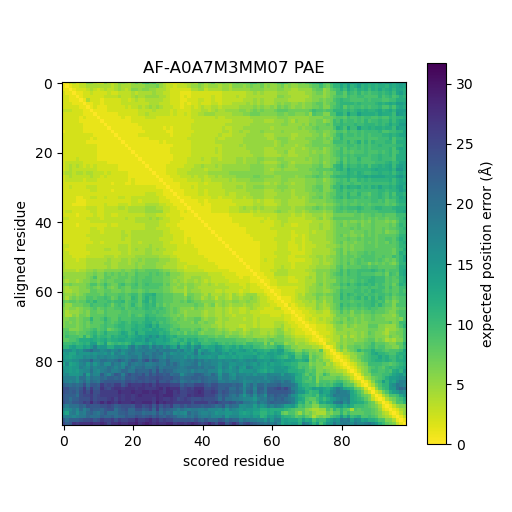HR A C 1
ATOM 593 O O . THR A 1 79 ? 18.536 15.433 1.466 1.00 74.44 79 THR A O 1
ATOM 596 N N . PRO A 1 80 ? 16.805 16.730 2.096 1.00 75.81 80 PRO A N 1
ATOM 597 C CA . PRO A 1 80 ? 17.591 17.963 2.100 1.00 75.81 80 PRO A CA 1
ATOM 598 C C . PRO A 1 80 ? 18.902 17.808 2.889 1.00 75.81 80 PRO A C 1
ATOM 600 O O . PRO A 1 80 ? 18.880 17.425 4.056 1.00 75.81 80 PRO A O 1
ATOM 603 N N . GLY A 1 81 ? 20.039 18.092 2.244 1.00 76.12 81 GLY A N 1
ATOM 604 C CA . GLY A 1 81 ? 21.372 18.033 2.858 1.00 76.12 81 GLY A CA 1
ATOM 605 C C . GLY A 1 81 ? 22.132 16.708 2.720 1.00 76.12 81 GLY A C 1
ATOM 606 O O . GLY A 1 81 ? 23.220 16.599 3.278 1.00 76.12 81 GLY A O 1
ATOM 607 N N . GLN A 1 82 ? 21.614 15.707 2.001 1.00 75.81 82 GLN A N 1
ATOM 608 C CA . GLN A 1 82 ? 22.408 14.510 1.680 1.00 75.81 82 GLN A CA 1
ATOM 609 C C . GLN A 1 82 ? 23.410 14.773 0.543 1.00 75.81 82 GLN A C 1
ATOM 611 O O . GLN A 1 82 ? 23.296 15.750 -0.178 1.00 75.81 82 GLN A O 1
ATOM 616 N N . GLU A 1 83 ? 24.423 13.930 0.361 1.00 77.12 83 GLU A N 1
ATOM 617 C CA . GLU A 1 83 ? 25.205 13.935 -0.883 1.00 77.12 83 GLU A CA 1
ATOM 618 C C . GLU A 1 83 ? 24.571 12.978 -1.899 1.00 77.12 83 GLU A C 1
ATOM 620 O O . GLU A 1 83 ? 23.876 12.026 -1.524 1.00 77.12 83 GLU A O 1
ATOM 625 N N . LEU A 1 84 ? 24.771 13.244 -3.194 1.00 70.94 84 LEU A N 1
ATOM 626 C CA . LEU A 1 84 ? 24.277 12.368 -4.256 1.00 70.94 84 LEU A CA 1
ATOM 627 C C . LEU A 1 84 ? 24.923 10.985 -4.112 1.00 70.94 84 LEU A C 1
ATOM 629 O O . LEU A 1 84 ? 26.144 10.868 -4.041 1.00 70.94 84 LEU A O 1
ATOM 633 N N . ARG A 1 85 ? 24.097 9.938 -4.069 1.00 65.19 85 ARG A N 1
ATOM 634 C CA . ARG A 1 85 ? 24.564 8.550 -3.983 1.00 65.19 85 ARG A CA 1
ATOM 635 C C . ARG A 1 85 ? 24.742 7.976 -5.384 1.00 65.19 85 ARG A C 1
ATOM 637 O O . ARG A 1 85 ? 23.914 8.226 -6.259 1.00 65.19 85 ARG A O 1
ATOM 644 N N . GLU A 1 86 ? 25.788 7.177 -5.581 1.00 65.75 86 GLU A N 1
ATOM 645 C CA . GLU A 1 86 ? 25.919 6.368 -6.793 1.00 65.75 86 GLU A CA 1
ATOM 646 C C . GLU A 1 86 ? 24.733 5.399 -6.903 1.00 65.75 86 GLU A C 1
ATOM 648 O O . GLU A 1 86 ? 24.320 4.767 -5.926 1.00 65.75 86 GLU A O 1
ATOM 653 N N . VAL A 1 87 ? 24.142 5.318 -8.095 1.00 63.47 87 VAL A N 1
ATOM 654 C CA . VAL A 1 87 ? 22.964 4.485 -8.346 1.00 63.47 87 VAL A CA 1
ATOM 655 C C . VAL A 1 87 ? 23.421 3.035 -8.536 1.00 63.47 87 VAL A C 1
ATOM 657 O O . VAL A 1 87 ? 24.185 2.747 -9.449 1.00 63.47 87 VAL A O 1
ATOM 660 N N . VAL A 1 88 ? 22.913 2.100 -7.725 1.00 59.41 88 VAL A N 1
ATOM 661 C CA . VAL A 1 88 ? 23.198 0.647 -7.840 1.00 59.41 88 VAL A CA 1
ATOM 662 C C . VAL A 1 88 ? 22.282 -0.032 -8.883 1.00 59.41 88 VAL A C 1
ATOM 664 O O . VAL A 1 88 ? 21.968 -1.215 -8.788 1.00 59.41 88 VAL A O 1
ATOM 667 N N . ALA A 1 89 ? 21.781 0.720 -9.866 1.00 56.78 89 ALA A N 1
ATOM 668 C CA . ALA A 1 89 ? 20.854 0.218 -10.881 1.00 56.78 89 ALA A CA 1
ATOM 669 C C . ALA A 1 89 ? 21.585 -0.073 -12.197 1.00 56.78 89 ALA A C 1
ATOM 671 O O . ALA A 1 89 ? 22.524 0.621 -12.567 1.00 56.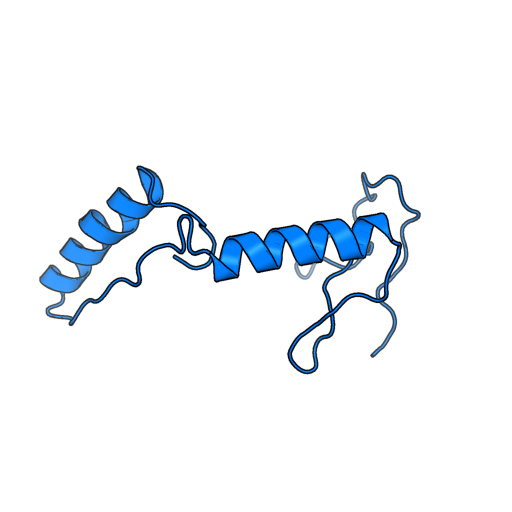78 89 ALA A O 1
ATOM 672 N N . ALA A 1 90 ? 21.103 -1.073 -12.939 1.00 52.47 90 ALA A N 1
ATOM 673 C CA . ALA A 1 90 ? 21.664 -1.485 -14.230 1.00 52.47 90 ALA A CA 1
ATOM 674 C C . ALA A 1 90 ? 21.493 -0.446 -15.363 1.00 52.47 90 ALA A C 1
ATOM 676 O O . ALA A 1 90 ? 22.038 -0.630 -16.449 1.00 52.47 90 ALA A O 1
ATOM 677 N N . ALA A 1 91 ? 20.732 0.627 -15.132 1.00 55.62 91 ALA A N 1
ATOM 678 C CA . ALA A 1 91 ? 20.478 1.695 -16.093 1.00 55.62 91 ALA A CA 1
ATOM 679 C C . ALA A 1 91 ? 21.302 2.952 -15.750 1.00 55.62 91 ALA A C 1
ATOM 681 O O . ALA A 1 91 ? 21.489 3.251 -14.568 1.00 55.62 91 ALA A O 1
ATOM 682 N N . PRO A 1 92 ? 21.784 3.706 -16.758 1.00 56.50 92 PRO A N 1
ATOM 683 C CA . PRO A 1 92 ? 22.613 4.884 -16.530 1.00 56.50 92 PRO A CA 1
ATOM 684 C C . PRO A 1 92 ? 21.870 5.927 -15.691 1.00 56.50 92 PRO A C 1
ATOM 686 O O . PRO A 1 92 ? 20.709 6.240 -15.952 1.00 56.50 92 PRO A O 1
ATOM 689 N N . ALA A 1 93 ? 22.565 6.484 -14.699 1.00 58.84 93 ALA A N 1
ATOM 690 C CA . ALA A 1 93 ? 22.039 7.525 -13.829 1.00 58.84 93 ALA A CA 1
ATOM 691 C C . ALA A 1 93 ? 21.677 8.775 -14.648 1.00 58.84 93 ALA A C 1
ATOM 693 O O . ALA A 1 93 ? 22.548 9.460 -15.183 1.00 58.84 93 ALA A O 1
ATOM 694 N N . GLN A 1 94 ? 20.384 9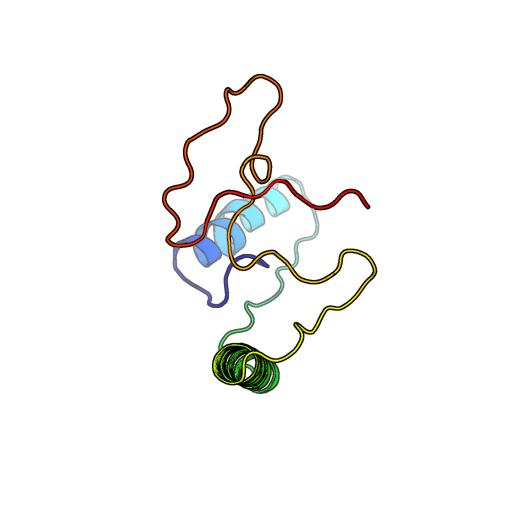.082 -14.739 1.00 65.19 94 GLN A N 1
ATOM 695 C CA . GLN A 1 94 ? 19.869 10.301 -15.363 1.00 65.19 94 GLN A CA 1
ATOM 696 C C . GLN A 1 94 ? 19.168 11.149 -14.296 1.00 65.19 94 GLN A C 1
ATOM 698 O O . GLN A 1 94 ? 18.639 10.619 -13.318 1.00 65.19 94 GLN A O 1
ATOM 703 N N . ARG A 1 95 ? 19.205 12.478 -14.441 1.00 66.50 95 ARG A N 1
ATOM 704 C CA . ARG A 1 95 ? 18.405 13.385 -13.599 1.00 66.50 95 ARG A CA 1
ATOM 705 C C . ARG A 1 95 ? 16.936 13.281 -13.991 1.00 66.50 95 ARG A C 1
ATOM 707 O O . ARG A 1 95 ? 16.638 12.973 -15.147 1.00 66.50 95 ARG A O 1
ATOM 714 N N . ARG A 1 96 ? 16.026 13.580 -13.059 1.00 67.12 96 ARG A N 1
ATOM 715 C CA . ARG A 1 96 ? 14.611 13.733 -13.417 1.00 67.12 96 ARG A CA 1
ATOM 716 C C . ARG A 1 96 ? 14.460 14.796 -14.516 1.00 67.12 96 ARG A C 1
ATOM 718 O O . ARG A 1 96 ? 15.080 15.856 -14.403 1.00 67.12 96 ARG A O 1
ATOM 725 N N . PRO A 1 97 ? 13.671 14.539 -15.575 1.00 62.16 97 PRO A N 1
ATOM 726 C CA . PRO A 1 97 ? 13.345 15.578 -16.540 1.00 62.16 97 PRO A CA 1
ATOM 727 C C . PRO A 1 97 ? 12.632 16.728 -15.820 1.00 62.16 97 PRO A C 1
ATOM 729 O O . PRO A 1 97 ? 11.791 16.496 -14.949 1.00 62.16 97 PRO A O 1
ATOM 732 N N . SER A 1 98 ? 12.998 17.964 -16.163 1.00 56.81 98 SER A N 1
ATOM 733 C CA . SER A 1 98 ? 12.305 19.159 -15.684 1.00 56.81 98 SER A CA 1
ATOM 734 C C . SER A 1 98 ? 10.841 19.091 -16.121 1.00 56.81 98 SER A C 1
ATOM 736 O O . SER A 1 98 ? 10.578 18.830 -17.296 1.00 56.81 98 SER A O 1
ATOM 738 N N . ALA A 1 99 ? 9.920 19.282 -15.173 1.00 52.44 99 ALA A N 1
ATOM 739 C CA . ALA A 1 99 ? 8.489 19.402 -15.450 1.00 52.44 99 ALA A CA 1
ATOM 740 C C . ALA A 1 99 ? 8.177 20.627 -16.320 1.00 52.44 99 ALA A C 1
ATOM 742 O O . ALA A 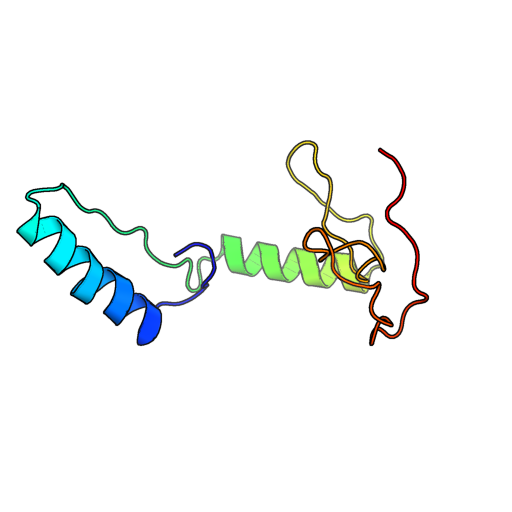1 99 ? 8.897 21.645 -16.175 1.00 52.44 99 ALA A O 1
#

Solvent-accessible surface area (backbone atoms only — not comparable to full-atom values): 6580 Å² total; per-residue (Å²): 93,91,94,41,56,57,84,44,72,66,59,44,43,54,50,70,42,52,46,44,53,51,28,57,78,67,75,45,92,80,86,81,68,79,49,61,63,81,42,66,68,58,54,50,48,53,53,50,54,54,51,36,62,76,67,74,46,86,76,80,56,78,77,92,79,57,55,84,74,94,62,74,30,55,68,67,88,69,58,95,88,64,78,81,59,86,70,96,54,100,59,84,77,42,70,72,78,84,130